Protein AF-A0A9J6FRC0-F1 (afdb_monomer_lite)

Radius of gyration: 23.55 Å; chains: 1; bounding box: 34×35×79 Å

Structure (mmCIF, N/CA/C/O backbone):
data_AF-A0A9J6FRC0-F1
#
_entry.id   AF-A0A9J6FRC0-F1
#
loop_
_atom_site.group_PDB
_atom_site.id
_atom_site.type_symbol
_atom_site.label_atom_id
_atom_site.label_alt_id
_atom_site.label_comp_id
_atom_site.label_asym_id
_atom_site.label_entity_id
_atom_site.label_seq_id
_atom_site.pdbx_PDB_ins_code
_atom_site.Cartn_x
_atom_site.Cartn_y
_atom_site.Cartn_z
_atom_site.occupancy
_atom_site.B_iso_or_equiv
_atom_site.auth_seq_id
_atom_site.auth_comp_id
_atom_site.auth_asym_id
_atom_site.auth_atom_id
_atom_site.pdbx_PDB_model_num
ATOM 1 N N . MET A 1 1 ? -17.289 17.813 -17.367 1.00 34.78 1 MET A N 1
ATOM 2 C CA . MET A 1 1 ? -16.107 17.308 -18.104 1.00 34.78 1 MET A CA 1
ATOM 3 C C . MET A 1 1 ? -15.828 15.894 -17.610 1.00 34.78 1 MET A C 1
ATOM 5 O O . MET A 1 1 ? -15.302 15.743 -16.518 1.00 34.78 1 MET A O 1
ATOM 9 N N . SER A 1 2 ? -16.287 14.870 -18.334 1.00 40.31 2 SER A N 1
ATOM 10 C CA . SER A 1 2 ? -16.240 13.475 -17.866 1.00 40.31 2 SER A CA 1
ATOM 11 C C . SER A 1 2 ? -14.866 12.841 -18.104 1.00 40.31 2 SER A C 1
ATOM 13 O O . SER A 1 2 ? -14.318 12.879 -19.206 1.00 40.31 2 SER A O 1
ATOM 15 N N . SER A 1 3 ? -14.317 12.302 -17.019 1.00 42.97 3 SER A N 1
ATOM 16 C CA . SER A 1 3 ? -12.926 11.917 -16.785 1.00 42.97 3 SER A CA 1
ATOM 17 C C . SER A 1 3 ? -12.424 10.783 -17.684 1.00 42.97 3 SER A C 1
ATOM 19 O O . SER A 1 3 ? -12.879 9.644 -17.607 1.00 42.97 3 SER A O 1
ATOM 21 N N . ARG A 1 4 ? -11.414 11.080 -18.506 1.00 40.94 4 ARG A N 1
ATOM 22 C CA . ARG A 1 4 ? -10.793 10.156 -19.471 1.00 40.94 4 ARG A CA 1
ATOM 23 C C . ARG A 1 4 ? -9.632 9.332 -18.873 1.00 40.94 4 ARG A C 1
ATOM 25 O O . ARG A 1 4 ? -8.669 9.043 -19.571 1.00 40.94 4 ARG A O 1
ATOM 32 N N . THR A 1 5 ? -9.700 8.946 -17.595 1.00 47.88 5 THR A N 1
ATOM 33 C CA . THR A 1 5 ? -8.640 8.167 -16.903 1.00 47.88 5 THR A CA 1
ATOM 34 C C . THR A 1 5 ? -9.032 6.708 -16.605 1.00 47.88 5 THR A C 1
ATOM 36 O O . THR A 1 5 ? -8.334 6.016 -15.871 1.00 47.88 5 THR A O 1
ATOM 39 N N . SER A 1 6 ? -10.128 6.209 -17.189 1.00 55.97 6 SER A N 1
ATOM 40 C CA . SER A 1 6 ? -10.921 5.069 -16.686 1.00 55.97 6 SER A CA 1
ATOM 41 C C . SER A 1 6 ? -10.288 3.668 -16.692 1.00 55.97 6 SER A C 1
ATOM 43 O O . SER A 1 6 ? -10.864 2.765 -16.093 1.00 55.97 6 SER A O 1
ATOM 45 N N . LYS A 1 7 ? -9.135 3.441 -17.339 1.00 59.66 7 LYS A N 1
ATOM 46 C CA . LYS A 1 7 ? -8.552 2.085 -17.454 1.00 59.66 7 LYS A CA 1
ATOM 47 C C . LYS A 1 7 ? -7.357 1.849 -16.530 1.00 59.66 7 LYS A C 1
ATOM 49 O O . LYS A 1 7 ? -7.357 0.860 -15.804 1.00 59.66 7 LYS A O 1
ATOM 54 N N . SER A 1 8 ? -6.355 2.735 -16.513 1.00 66.62 8 SER A N 1
ATOM 55 C CA . SER A 1 8 ? -5.162 2.512 -15.674 1.00 66.62 8 SER A CA 1
ATOM 56 C C . SER A 1 8 ? -5.444 2.744 -14.189 1.00 66.62 8 SER A C 1
ATOM 58 O O . SER A 1 8 ? -4.950 1.989 -13.354 1.00 66.62 8 SER A O 1
ATOM 60 N N . SER A 1 9 ? -6.296 3.720 -13.856 1.00 71.50 9 SER A N 1
ATOM 61 C CA . SER A 1 9 ? -6.695 3.992 -12.472 1.00 71.50 9 SER A CA 1
ATOM 62 C C . SER A 1 9 ? -7.465 2.816 -11.870 1.00 71.50 9 SER A C 1
ATOM 64 O O . SER A 1 9 ? -7.183 2.429 -10.743 1.00 71.50 9 SER A O 1
ATOM 66 N N . GLY A 1 10 ? -8.354 2.177 -12.637 1.00 82.12 10 GLY A N 1
ATOM 67 C CA . GLY A 1 10 ? -9.096 0.994 -12.194 1.00 82.12 10 GLY A CA 1
ATOM 68 C C . GLY A 1 10 ? -8.192 -0.205 -11.894 1.00 82.12 10 GLY A C 1
ATOM 69 O O . GLY A 1 10 ? -8.356 -0.859 -10.864 1.00 82.12 10 GLY A O 1
ATOM 70 N N . VAL A 1 11 ? -7.191 -0.463 -12.745 1.00 83.31 11 VAL A N 1
ATOM 71 C CA . VAL A 1 11 ? -6.195 -1.526 -12.507 1.00 83.31 11 VAL A CA 1
ATOM 72 C C . VAL A 1 11 ? -5.393 -1.247 -11.234 1.00 83.31 11 VAL A C 1
ATOM 74 O O . VAL A 1 11 ? -5.190 -2.155 -10.428 1.00 83.31 11 VAL A O 1
ATOM 77 N N . MET A 1 12 ? -4.990 0.006 -11.019 1.00 84.81 12 MET A N 1
ATOM 78 C CA . MET A 1 12 ? -4.246 0.409 -9.825 1.00 84.81 12 MET A CA 1
ATOM 79 C C . MET A 1 12 ? -5.076 0.323 -8.551 1.00 84.81 12 MET A C 1
ATOM 81 O O . MET A 1 12 ? -4.607 -0.232 -7.563 1.00 84.81 12 MET A O 1
ATOM 85 N N . VAL A 1 13 ? -6.316 0.811 -8.575 1.00 87.69 13 VAL A N 1
ATOM 86 C CA . VAL A 1 13 ? -7.244 0.692 -7.444 1.00 87.69 13 VAL A CA 1
ATOM 87 C C . VAL A 1 13 ? -7.454 -0.777 -7.092 1.00 87.69 13 VAL A C 1
ATOM 89 O O . VAL A 1 13 ? -7.351 -1.136 -5.924 1.00 87.69 13 VAL A O 1
ATOM 92 N N . ARG A 1 14 ? -7.650 -1.653 -8.085 1.00 88.25 14 ARG A N 1
ATOM 93 C CA . ARG A 1 14 ? -7.802 -3.094 -7.846 1.00 88.25 14 ARG A CA 1
ATOM 94 C C . ARG A 1 14 ? -6.536 -3.731 -7.270 1.00 88.25 14 ARG A C 1
ATOM 96 O O . ARG A 1 14 ? -6.631 -4.541 -6.354 1.00 88.25 14 ARG A O 1
ATOM 103 N N . PHE A 1 15 ? -5.358 -3.366 -7.775 1.00 88.50 15 PHE A N 1
ATOM 104 C CA . PHE A 1 15 ? -4.086 -3.841 -7.227 1.00 88.50 15 PHE A CA 1
ATOM 105 C C . PHE A 1 15 ? -3.910 -3.422 -5.761 1.00 88.50 15 PHE A C 1
ATOM 107 O O . PHE A 1 15 ? -3.590 -4.255 -4.914 1.00 88.50 15 PHE A O 1
ATOM 114 N N . LEU A 1 16 ? -4.150 -2.143 -5.461 1.00 89.31 16 LEU A N 1
ATOM 115 C CA . LEU A 1 16 ? -4.045 -1.590 -4.111 1.00 89.31 16 LEU A CA 1
ATOM 116 C C . LEU A 1 16 ? -5.066 -2.234 -3.172 1.00 89.31 16 LEU A C 1
ATOM 118 O O . LEU A 1 16 ? -4.698 -2.632 -2.072 1.00 89.31 16 LEU A O 1
ATOM 122 N N . TYR A 1 17 ? -6.307 -2.415 -3.629 1.00 89.88 17 TYR A N 1
ATOM 123 C CA . TYR A 1 17 ? -7.361 -3.111 -2.892 1.00 89.88 17 TYR A CA 1
ATOM 124 C C . TYR A 1 17 ? -6.905 -4.507 -2.466 1.00 89.88 17 TYR A C 1
ATOM 126 O O . TYR A 1 17 ? -6.865 -4.790 -1.275 1.00 89.88 17 TYR A O 1
ATOM 134 N N . LEU A 1 18 ? -6.451 -5.335 -3.413 1.00 89.56 18 LEU A N 1
ATOM 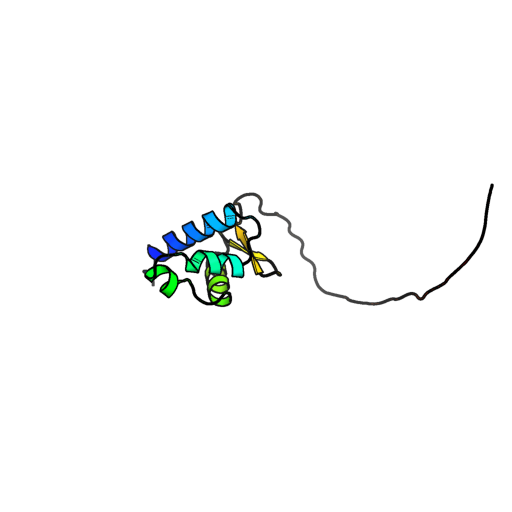135 C CA . LEU A 1 18 ? -5.998 -6.698 -3.118 1.00 89.56 18 LEU A CA 1
ATOM 136 C C . LEU A 1 18 ? -4.829 -6.719 -2.126 1.00 89.56 18 LEU A C 1
ATOM 138 O O . LEU A 1 18 ? -4.759 -7.596 -1.268 1.00 89.56 18 LEU A O 1
ATOM 142 N N . ARG A 1 19 ? -3.899 -5.760 -2.224 1.00 89.69 19 ARG A N 1
ATOM 143 C CA . ARG A 1 19 ? -2.733 -5.693 -1.330 1.00 89.69 19 ARG A CA 1
ATOM 144 C C . ARG A 1 19 ? -3.096 -5.271 0.083 1.00 89.69 19 ARG A C 1
ATOM 146 O O . ARG A 1 19 ? -2.579 -5.875 1.019 1.00 89.69 19 ARG A O 1
ATOM 153 N N . VAL A 1 20 ? -3.966 -4.275 0.221 1.00 89.19 20 VAL A N 1
ATOM 154 C CA . VAL A 1 20 ? -4.441 -3.781 1.517 1.00 89.19 20 VAL A CA 1
ATOM 155 C C . VAL A 1 20 ? -5.391 -4.789 2.174 1.00 89.19 20 VAL A C 1
ATOM 157 O O . VAL A 1 20 ? -5.325 -4.989 3.380 1.00 89.19 20 VAL A O 1
ATOM 160 N N . GLU A 1 21 ? -6.229 -5.474 1.397 1.00 87.69 21 GLU A N 1
ATOM 161 C CA . GLU A 1 21 ? -7.111 -6.538 1.892 1.00 87.69 21 GLU A CA 1
ATOM 162 C C . GLU A 1 21 ? -6.312 -7.762 2.367 1.00 87.69 21 GLU A C 1
ATOM 164 O O . GLU A 1 21 ? -6.572 -8.291 3.444 1.00 87.69 21 GLU A O 1
ATOM 169 N N . SER A 1 22 ? -5.284 -8.167 1.610 1.00 87.50 22 SER A N 1
ATOM 170 C CA . SER A 1 22 ? -4.418 -9.298 1.982 1.00 87.50 22 SER A CA 1
ATOM 171 C C . SER A 1 22 ? -3.484 -8.990 3.159 1.00 87.50 22 SER A C 1
ATOM 173 O O . SER A 1 22 ? -2.990 -9.910 3.802 1.00 87.50 22 SER A O 1
ATOM 175 N N . ASN A 1 23 ? -3.199 -7.710 3.422 1.00 83.50 23 ASN A N 1
ATOM 176 C CA . ASN A 1 23 ? -2.299 -7.258 4.483 1.00 83.50 23 ASN A CA 1
ATOM 177 C C . ASN A 1 23 ? -3.016 -6.195 5.314 1.00 83.50 23 ASN A C 1
ATOM 179 O O . ASN A 1 23 ? -2.864 -4.994 5.075 1.00 83.50 23 ASN A O 1
ATOM 183 N N . GLN A 1 24 ? -3.813 -6.647 6.282 1.00 75.44 24 GLN A N 1
ATOM 184 C CA . GLN A 1 24 ? -4.524 -5.743 7.180 1.00 75.44 24 GLN A CA 1
ATOM 185 C C . GLN A 1 24 ? -3.536 -4.766 7.839 1.00 75.44 24 GLN A C 1
ATOM 187 O O . GLN A 1 24 ? -2.512 -5.178 8.381 1.00 75.44 24 GLN A O 1
ATOM 192 N N . CYS A 1 25 ? -3.848 -3.467 7.784 1.00 79.62 25 CYS A N 1
ATOM 193 C CA . CYS A 1 25 ? -3.025 -2.388 8.343 1.00 79.62 25 CYS A CA 1
ATOM 194 C C . CYS A 1 25 ? -1.610 -2.260 7.749 1.00 79.62 25 CYS A C 1
ATOM 196 O O . CYS A 1 25 ? -0.669 -1.882 8.449 1.00 79.62 25 CYS A O 1
ATOM 198 N N . ILE A 1 26 ? -1.450 -2.514 6.452 1.00 89.00 26 ILE A N 1
ATOM 199 C CA . ILE A 1 26 ? -0.194 -2.264 5.740 1.00 89.00 26 ILE A CA 1
ATOM 200 C C . ILE A 1 26 ? 0.180 -0.771 5.736 1.00 89.00 26 ILE A C 1
ATOM 202 O O . ILE A 1 26 ? -0.648 0.105 5.467 1.00 89.00 26 ILE A O 1
ATOM 206 N N . SER A 1 27 ? 1.447 -0.464 6.022 1.00 91.31 27 SER A N 1
ATOM 207 C CA . SER A 1 27 ? 1.941 0.914 5.986 1.00 91.31 27 SER A CA 1
ATOM 208 C C . SER A 1 27 ? 2.072 1.416 4.552 1.00 91.31 27 SER A C 1
ATOM 210 O O . SER A 1 27 ? 2.431 0.662 3.639 1.00 91.31 27 SER A O 1
ATOM 212 N N . LEU A 1 28 ? 1.828 2.711 4.337 1.00 89.62 28 LEU A N 1
ATOM 213 C CA . LEU A 1 28 ? 1.962 3.313 3.007 1.00 89.62 28 LEU A CA 1
ATOM 214 C C . LEU A 1 28 ? 3.380 3.156 2.443 1.00 89.62 28 LEU A C 1
ATOM 216 O O 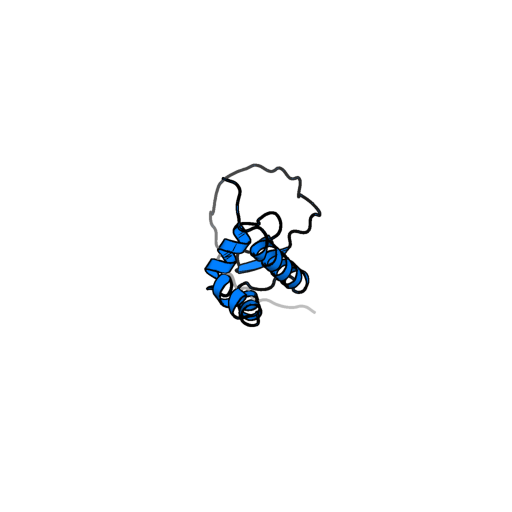. LEU A 1 28 ? 3.546 2.953 1.243 1.00 89.62 28 LEU A O 1
ATOM 220 N N . GLN A 1 29 ? 4.399 3.174 3.305 1.00 88.94 29 GLN A N 1
ATOM 221 C CA . GLN A 1 29 ? 5.790 2.955 2.913 1.00 88.94 29 GLN A CA 1
ATOM 222 C C . GLN A 1 29 ? 6.008 1.539 2.354 1.00 88.94 29 GLN A C 1
ATOM 224 O O . GLN A 1 29 ? 6.639 1.361 1.309 1.00 88.94 29 GLN A O 1
ATOM 229 N N . LEU A 1 30 ? 5.434 0.523 2.997 1.00 88.50 30 LEU A N 1
ATOM 230 C CA . LEU A 1 30 ? 5.541 -0.860 2.534 1.00 88.50 30 LEU A CA 1
ATOM 231 C C . LEU A 1 30 ? 4.732 -1.070 1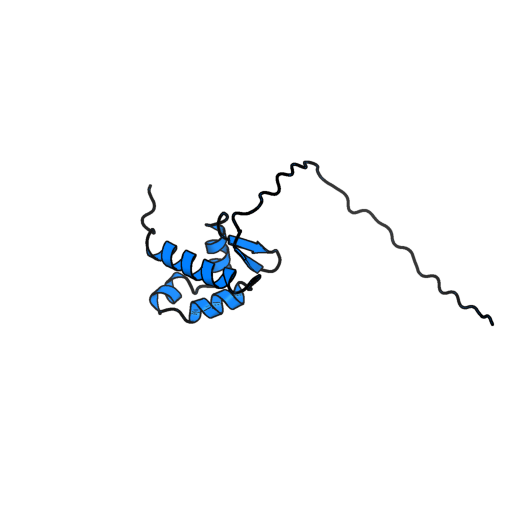.243 1.00 88.50 30 LEU A C 1
ATOM 233 O O . LEU A 1 30 ? 5.196 -1.727 0.309 1.00 88.50 30 LEU A O 1
ATOM 237 N N . LEU A 1 31 ? 3.585 -0.396 1.126 1.00 87.44 31 LEU A N 1
ATOM 238 C CA . LEU A 1 31 ? 2.797 -0.341 -0.105 1.00 87.44 31 LEU A CA 1
ATOM 239 C C . LEU A 1 31 ? 3.589 0.267 -1.277 1.00 87.44 31 LEU A C 1
ATOM 241 O O . LEU A 1 31 ? 3.588 -0.299 -2.371 1.00 87.44 31 LEU A O 1
ATOM 245 N N . THR A 1 32 ? 4.316 1.372 -1.059 1.00 87.88 32 THR A N 1
ATOM 246 C CA . THR A 1 32 ? 5.199 1.958 -2.090 1.00 87.88 32 THR A CA 1
ATOM 247 C C . THR A 1 32 ? 6.338 1.017 -2.493 1.00 87.88 32 THR A C 1
ATOM 249 O O . THR A 1 32 ? 6.723 0.970 -3.665 1.00 87.88 32 THR A O 1
ATOM 252 N N . GLY A 1 33 ? 6.825 0.193 -1.560 1.00 87.31 33 GLY A N 1
ATOM 253 C CA . GLY A 1 33 ? 7.773 -0.882 -1.856 1.00 87.31 33 GLY A CA 1
ATOM 254 C C . GLY A 1 33 ? 7.196 -1.915 -2.829 1.00 87.31 33 GLY A C 1
ATOM 255 O O . GLY A 1 33 ? 7.846 -2.267 -3.812 1.00 87.31 33 GLY A O 1
ATOM 256 N N . HIS A 1 34 ? 5.944 -2.335 -2.632 1.00 84.44 34 HIS A N 1
ATOM 257 C CA . HIS A 1 34 ? 5.255 -3.224 -3.574 1.00 84.44 34 HIS A CA 1
ATOM 258 C C . HIS A 1 34 ? 4.992 -2.570 -4.935 1.00 84.44 34 HIS A C 1
ATOM 260 O O . HIS A 1 34 ? 5.108 -3.233 -5.963 1.00 84.44 34 HIS A O 1
ATOM 266 N N . LEU A 1 35 ? 4.686 -1.270 -4.967 1.00 83.38 35 LEU A N 1
ATOM 267 C CA . LEU A 1 35 ? 4.522 -0.524 -6.220 1.00 83.38 35 LEU A CA 1
ATOM 268 C C . LEU A 1 35 ? 5.816 -0.457 -7.036 1.00 83.38 35 LEU A C 1
ATOM 270 O O . LEU A 1 35 ? 5.774 -0.477 -8.264 1.00 83.38 35 LEU A O 1
ATOM 274 N N . SER A 1 36 ? 6.966 -0.443 -6.364 1.00 80.81 36 SER A N 1
ATOM 275 C CA . SER A 1 36 ? 8.277 -0.447 -7.018 1.00 80.81 36 SER A CA 1
ATOM 276 C C . SER A 1 36 ? 8.582 -1.754 -7.761 1.00 80.81 36 SER A C 1
ATOM 278 O O . SER A 1 36 ? 9.458 -1.762 -8.625 1.00 80.81 36 SER A O 1
ATOM 280 N N . GLN A 1 37 ? 7.847 -2.833 -7.463 1.00 82.25 37 GLN A N 1
ATOM 281 C CA . GLN A 1 37 ? 7.948 -4.135 -8.135 1.00 82.25 37 GLN A CA 1
ATOM 282 C C . GLN A 1 37 ? 7.064 -4.231 -9.391 1.00 82.25 37 GLN A C 1
ATOM 284 O O . GLN A 1 37 ? 7.127 -5.223 -10.114 1.00 82.25 37 GLN A O 1
ATOM 289 N N . LEU A 1 38 ? 6.219 -3.228 -9.656 1.00 81.44 38 LEU A N 1
ATOM 290 C CA . LEU A 1 38 ? 5.384 -3.196 -10.854 1.00 81.44 38 LEU A CA 1
ATOM 291 C C . LEU A 1 38 ? 6.192 -2.818 -12.101 1.00 81.44 38 LEU A C 1
ATOM 293 O O . LEU A 1 38 ? 7.317 -2.320 -12.032 1.00 81.44 38 LEU A O 1
ATOM 297 N N . SER A 1 39 ? 5.580 -3.035 -13.268 1.00 81.06 39 SER A N 1
ATOM 298 C CA . SER A 1 39 ? 6.158 -2.657 -14.556 1.00 81.06 39 SER A CA 1
ATOM 299 C C . SER A 1 39 ? 6.548 -1.177 -14.584 1.00 81.06 39 SER A C 1
ATOM 301 O O . SER A 1 39 ? 5.905 -0.329 -13.959 1.00 81.06 39 SER A O 1
ATOM 303 N N . PHE A 1 40 ? 7.599 -0.855 -15.346 1.00 80.50 40 PHE A N 1
ATOM 304 C CA . PHE A 1 40 ? 8.179 0.491 -15.410 1.00 80.50 40 PHE A CA 1
ATOM 305 C C . PHE A 1 40 ? 7.128 1.589 -15.629 1.00 80.50 40 PHE A C 1
ATOM 307 O O . PHE A 1 40 ? 7.168 2.619 -14.966 1.00 80.50 40 PHE A O 1
ATOM 314 N N . HIS A 1 41 ? 6.146 1.333 -16.494 1.00 76.31 41 HIS A N 1
ATOM 315 C CA . HIS A 1 41 ? 5.065 2.266 -16.794 1.00 76.31 41 HIS A CA 1
ATOM 316 C C . HIS A 1 41 ? 4.171 2.565 -15.575 1.00 76.31 41 HIS A C 1
ATOM 318 O O . HIS A 1 41 ? 3.815 3.715 -15.331 1.00 76.31 41 HIS A O 1
ATOM 324 N N . LEU A 1 42 ? 3.823 1.550 -14.777 1.00 73.75 42 LEU A N 1
ATOM 325 C CA . LEU A 1 42 ? 3.019 1.732 -13.561 1.00 73.75 42 LEU A CA 1
ATOM 326 C C . LEU A 1 42 ? 3.840 2.352 -12.433 1.00 73.75 42 LEU A C 1
ATOM 328 O O . LEU A 1 42 ? 3.335 3.204 -11.703 1.00 73.75 42 LEU A O 1
ATOM 332 N N . LYS A 1 43 ? 5.119 1.985 -12.330 1.00 76.94 43 LYS A N 1
ATOM 333 C CA . LYS A 1 43 ? 6.050 2.601 -11.384 1.00 76.94 43 LYS A CA 1
ATOM 334 C C . LYS A 1 43 ? 6.247 4.090 -11.678 1.00 76.94 43 LYS A C 1
ATOM 336 O O . LYS A 1 43 ? 6.194 4.893 -10.758 1.00 76.94 43 LYS A O 1
ATOM 341 N N . ALA A 1 44 ? 6.420 4.473 -12.940 1.00 74.69 44 ALA A N 1
ATOM 342 C CA . ALA A 1 44 ? 6.563 5.874 -13.330 1.00 74.69 44 ALA A CA 1
ATOM 343 C C . ALA A 1 44 ? 5.280 6.686 -13.074 1.00 74.69 44 ALA A C 1
ATOM 345 O O . ALA A 1 44 ? 5.357 7.846 -12.683 1.00 74.69 44 ALA A O 1
ATOM 346 N N . ALA A 1 45 ? 4.107 6.071 -13.257 1.00 73.06 45 ALA A N 1
ATOM 347 C CA . ALA A 1 45 ? 2.821 6.736 -13.061 1.00 73.06 45 ALA A CA 1
ATOM 348 C C . ALA A 1 45 ? 2.376 6.818 -11.587 1.00 73.06 45 ALA A C 1
ATOM 350 O O . ALA A 1 45 ? 1.705 7.776 -11.206 1.00 73.06 45 ALA A O 1
ATOM 351 N N . HIS A 1 46 ? 2.712 5.818 -10.763 1.00 72.06 46 HIS A N 1
ATOM 352 C CA . HIS A 1 46 ? 2.137 5.651 -9.419 1.00 72.06 46 HIS A CA 1
ATOM 353 C C . HIS A 1 46 ? 3.141 5.267 -8.323 1.00 72.06 46 HIS A C 1
ATOM 355 O O . HIS A 1 46 ? 2.812 5.366 -7.145 1.00 72.06 46 HIS A O 1
ATOM 361 N N . GLY A 1 47 ? 4.362 4.858 -8.670 1.00 66.19 47 GLY A N 1
ATOM 362 C CA . GLY A 1 47 ? 5.442 4.520 -7.729 1.00 66.19 47 GLY A CA 1
ATOM 363 C C . GLY A 1 47 ? 6.148 5.743 -7.135 1.00 66.19 47 GLY A C 1
ATOM 364 O O . GLY A 1 47 ? 7.334 5.677 -6.825 1.00 66.19 47 GLY A O 1
ATOM 365 N N . GLY A 1 48 ? 5.437 6.866 -7.039 1.00 76.69 48 GLY A N 1
ATOM 366 C CA . GLY A 1 48 ? 5.939 8.120 -6.494 1.00 76.69 48 GLY A CA 1
ATOM 367 C C . GLY A 1 48 ? 6.115 8.093 -4.969 1.00 76.69 48 GLY A C 1
ATOM 368 O O . GLY A 1 48 ? 6.024 7.042 -4.331 1.00 76.69 48 GLY A O 1
ATOM 369 N N . PRO A 1 49 ? 6.363 9.261 -4.354 1.00 82.56 49 PRO A N 1
ATOM 370 C CA . PRO A 1 49 ? 6.562 9.363 -2.915 1.00 82.56 49 PRO A CA 1
ATOM 371 C C . PRO A 1 49 ? 5.309 8.939 -2.140 1.00 82.56 49 PRO A C 1
ATOM 373 O O . PRO A 1 49 ? 4.185 9.069 -2.622 1.00 82.56 49 PRO A O 1
ATOM 376 N N . VAL A 1 50 ? 5.505 8.508 -0.891 1.00 86.38 50 VAL A N 1
ATOM 377 C CA . VAL A 1 50 ? 4.433 8.080 0.030 1.00 86.38 50 VAL A CA 1
ATOM 378 C C . VAL A 1 50 ? 3.275 9.085 0.079 1.00 86.38 50 VAL A C 1
ATOM 380 O O . VAL A 1 50 ? 2.119 8.683 0.029 1.00 86.38 50 VAL A O 1
ATOM 383 N N . LYS A 1 51 ? 3.574 10.391 0.067 1.00 86.75 51 LYS A N 1
ATOM 384 C CA . LYS A 1 51 ? 2.563 11.462 0.032 1.00 86.75 51 LYS A CA 1
ATOM 385 C C . LYS A 1 51 ? 1.676 11.431 -1.217 1.00 86.75 51 LYS A C 1
ATOM 387 O O . LYS A 1 51 ? 0.491 11.727 -1.134 1.00 86.75 51 LYS A O 1
ATOM 392 N N . SER A 1 52 ? 2.226 11.078 -2.379 1.00 85.75 52 SER A N 1
ATOM 393 C CA . SER A 1 52 ? 1.448 10.950 -3.617 1.00 85.75 52 SER A CA 1
ATOM 394 C C . SER A 1 52 ? 0.533 9.733 -3.574 1.00 85.75 52 SER A C 1
ATOM 396 O O . SER A 1 52 ? -0.603 9.811 -4.035 1.00 85.75 52 SER A O 1
ATOM 398 N N . LEU A 1 53 ? 1.003 8.626 -2.994 1.00 87.12 53 LEU A N 1
ATOM 399 C CA . LEU A 1 53 ? 0.166 7.454 -2.760 1.00 87.12 53 LEU A CA 1
ATOM 400 C C . LEU A 1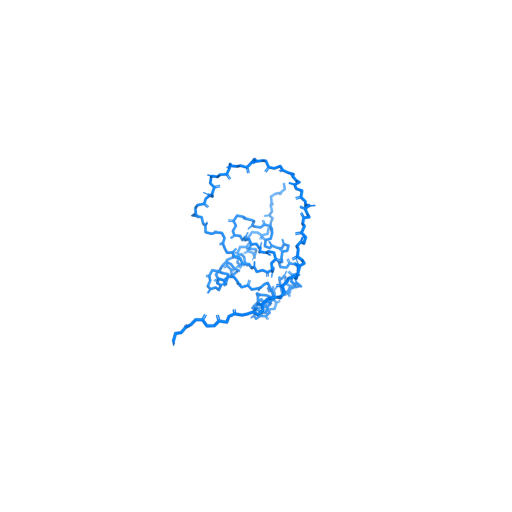 53 ? -0.959 7.770 -1.767 1.00 87.12 53 LEU A C 1
ATOM 402 O O . LEU A 1 53 ? -2.103 7.396 -2.005 1.00 87.12 53 LEU A O 1
ATOM 406 N N . GLU A 1 54 ? -0.650 8.487 -0.689 1.00 89.25 54 GLU A N 1
ATOM 407 C CA . GLU A 1 54 ? -1.636 8.947 0.288 1.00 89.25 54 GLU A CA 1
ATOM 408 C C . GLU A 1 54 ? -2.723 9.799 -0.379 1.00 89.25 54 GLU A C 1
ATOM 410 O O . GLU A 1 54 ? -3.907 9.478 -0.277 1.00 89.25 54 GLU A O 1
ATOM 415 N N . ALA A 1 55 ? -2.319 10.820 -1.141 1.00 88.25 55 ALA A N 1
ATOM 416 C CA . ALA A 1 55 ? -3.234 11.674 -1.891 1.00 88.25 55 ALA A CA 1
ATOM 417 C C . ALA A 1 55 ? -4.074 10.871 -2.897 1.00 88.25 55 ALA A C 1
ATOM 419 O O . ALA A 1 55 ? -5.267 11.121 -3.042 1.00 88.25 55 ALA A O 1
ATOM 420 N N . PHE A 1 56 ? -3.484 9.871 -3.562 1.00 87.31 56 PHE A N 1
ATOM 421 C CA . PHE A 1 56 ? -4.212 8.994 -4.477 1.00 87.31 56 PHE A CA 1
ATOM 422 C C . PHE A 1 56 ? -5.280 8.169 -3.750 1.00 87.31 56 PHE A C 1
ATOM 424 O O . PHE A 1 56 ? -6.425 8.128 -4.194 1.00 87.31 56 PHE A O 1
ATOM 431 N N . LEU A 1 57 ? -4.948 7.552 -2.614 1.00 88.81 57 LEU A N 1
ATOM 432 C CA . LEU A 1 57 ? -5.912 6.788 -1.816 1.00 88.81 57 LEU A CA 1
ATOM 433 C C . LEU A 1 57 ? -7.046 7.679 -1.287 1.00 88.81 57 LEU A C 1
ATOM 435 O O . LEU A 1 57 ? -8.200 7.254 -1.282 1.00 88.81 57 LEU A O 1
ATOM 439 N N . GLN A 1 58 ? -6.744 8.931 -0.927 1.00 88.69 58 GLN A N 1
ATOM 440 C CA . GLN A 1 58 ? -7.741 9.923 -0.510 1.00 88.69 58 GLN A CA 1
ATOM 441 C C . GLN A 1 58 ? -8.740 10.292 -1.620 1.00 88.69 58 GLN A C 1
ATOM 443 O O 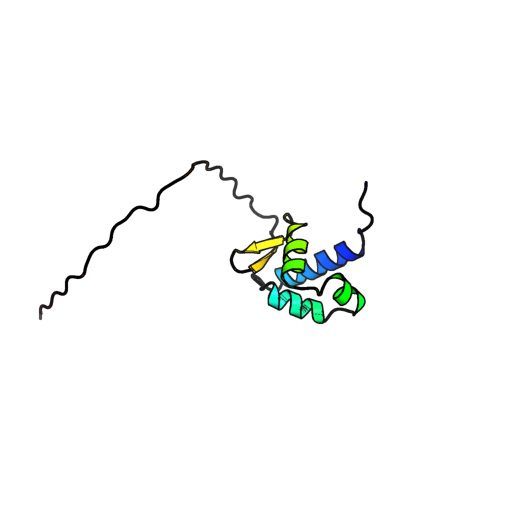. GLN A 1 58 ? -9.835 10.749 -1.304 1.00 88.69 58 GLN A O 1
ATOM 448 N N . THR A 1 59 ? -8.427 10.053 -2.902 1.00 89.62 59 THR A N 1
ATOM 449 C CA . THR A 1 59 ? -9.406 10.234 -3.996 1.00 89.62 59 THR A CA 1
ATOM 450 C C . THR A 1 59 ? -10.488 9.149 -4.036 1.00 89.62 59 THR A C 1
ATOM 452 O O . THR A 1 59 ? -11.512 9.338 -4.691 1.00 89.62 59 THR A O 1
ATOM 455 N N . PHE A 1 60 ? -10.304 8.040 -3.307 1.00 88.06 60 PHE A N 1
ATOM 456 C CA . PHE A 1 60 ? -11.245 6.918 -3.229 1.00 88.06 60 PHE A CA 1
ATOM 457 C C . PHE A 1 60 ? -11.640 6.603 -1.770 1.00 88.06 60 PHE A C 1
ATOM 459 O O . PHE A 1 60 ? -11.422 5.480 -1.300 1.00 88.06 60 PHE A O 1
ATOM 466 N N . PRO A 1 61 ? -12.250 7.559 -1.040 1.00 85.62 61 PRO A N 1
ATOM 467 C CA . PRO A 1 61 ? -12.563 7.404 0.385 1.00 85.62 61 PRO A CA 1
ATOM 468 C C . PRO A 1 61 ? -13.628 6.333 0.665 1.00 85.62 61 PRO A C 1
ATOM 470 O O . PRO A 1 61 ? -13.755 5.866 1.794 1.00 85.62 61 PRO A O 1
ATOM 473 N N . ASP A 1 62 ? -14.398 5.926 -0.345 1.00 85.62 62 ASP A N 1
ATOM 474 C CA . ASP A 1 62 ? -15.375 4.837 -0.233 1.00 85.62 62 ASP A CA 1
ATOM 475 C C . ASP A 1 62 ? -14.726 3.448 -0.217 1.00 85.62 62 ASP A C 1
ATOM 477 O O . ASP A 1 62 ? -15.354 2.482 0.215 1.00 85.62 62 ASP A O 1
ATOM 481 N N . VAL A 1 63 ? -13.486 3.342 -0.701 1.00 86.75 63 VAL A N 1
ATOM 482 C CA . VAL A 1 63 ? -12.756 2.074 -0.849 1.00 86.75 63 VAL A CA 1
ATOM 483 C C . VAL A 1 63 ? -11.632 1.981 0.174 1.00 86.75 63 VAL A C 1
ATOM 485 O O . VAL A 1 63 ? -11.466 0.946 0.818 1.00 86.75 63 VAL A O 1
ATOM 488 N N . PHE A 1 64 ? -10.874 3.063 0.348 1.00 89.31 64 PHE A N 1
ATOM 489 C CA . PHE A 1 64 ? -9.707 3.099 1.220 1.00 89.31 64 PHE A CA 1
ATOM 490 C C . PHE A 1 64 ? -9.899 4.082 2.361 1.00 89.31 64 PHE A C 1
ATOM 492 O O . PHE A 1 64 ? -10.542 5.123 2.228 1.00 89.31 64 PHE A O 1
ATOM 499 N N . ALA A 1 65 ? -9.259 3.780 3.479 1.00 88.62 65 ALA A N 1
ATOM 500 C CA . ALA A 1 65 ? -9.055 4.739 4.540 1.00 88.62 65 ALA A CA 1
ATOM 501 C C . ALA A 1 65 ? -7.641 4.607 5.110 1.00 88.62 65 ALA A C 1
ATOM 503 O O . ALA A 1 65 ? -6.986 3.570 4.991 1.00 88.62 65 ALA A O 1
ATOM 504 N N . ILE A 1 66 ? -7.147 5.717 5.654 1.00 89.62 66 ILE A N 1
ATOM 505 C CA . ILE A 1 66 ? -5.784 5.862 6.161 1.00 89.62 66 ILE A CA 1
ATOM 506 C C . ILE A 1 66 ? -5.873 6.190 7.650 1.00 89.62 66 ILE A C 1
ATOM 508 O O . ILE A 1 66 ? -6.730 6.965 8.079 1.00 89.62 66 ILE A O 1
ATOM 512 N N . SER A 1 67 ? -5.040 5.551 8.465 1.00 87.38 67 SER A N 1
ATOM 513 C CA . SER A 1 67 ? -4.994 5.793 9.907 1.00 87.38 67 SER A CA 1
ATOM 514 C C . SER A 1 67 ? -4.070 6.967 10.217 1.00 87.38 67 SER A C 1
ATOM 516 O O . SER A 1 67 ? -3.222 7.341 9.407 1.00 87.38 67 SER A O 1
ATOM 518 N N . LYS A 1 68 ? -4.145 7.493 11.445 1.00 81.75 68 LYS A N 1
ATOM 519 C CA . LYS A 1 68 ? -3.211 8.524 11.934 1.00 81.75 68 LYS A CA 1
ATOM 520 C C . LYS A 1 68 ? -1.734 8.101 11.850 1.00 81.75 68 LYS A C 1
ATOM 522 O O . LYS A 1 68 ? -0.859 8.953 11.902 1.00 81.75 68 LYS A O 1
ATOM 527 N N . HIS A 1 69 ? -1.453 6.801 11.731 1.00 85.44 69 HIS A N 1
ATOM 528 C CA . HIS A 1 69 ? -0.101 6.241 11.659 1.00 85.44 69 HIS A CA 1
ATOM 529 C C . HIS A 1 69 ? 0.332 5.940 10.212 1.00 85.44 69 HIS A C 1
ATOM 531 O O . HIS A 1 69 ? 1.282 5.192 10.009 1.00 85.44 69 HIS A O 1
ATOM 537 N N . SER A 1 70 ? -0.349 6.493 9.199 1.00 86.81 70 SER A N 1
ATOM 538 C CA . SER A 1 70 ? -0.049 6.230 7.780 1.00 86.81 70 SER A CA 1
ATOM 539 C C . SER A 1 70 ? -0.163 4.747 7.391 1.00 86.81 70 SER A C 1
ATOM 541 O O . SER A 1 70 ? 0.610 4.246 6.572 1.00 86.81 70 SER A O 1
ATOM 543 N N . ASN A 1 71 ? -1.140 4.040 7.969 1.00 88.75 71 ASN A N 1
ATOM 544 C CA . ASN A 1 71 ? -1.496 2.678 7.565 1.00 88.75 71 ASN A CA 1
ATOM 545 C C . ASN A 1 71 ? -2.791 2.698 6.755 1.00 88.75 71 ASN A C 1
ATOM 547 O O . ASN A 1 71 ? -3.749 3.364 7.153 1.00 88.75 71 ASN A O 1
ATOM 551 N N . ALA A 1 72 ? -2.818 1.967 5.643 1.00 88.25 72 ALA A N 1
ATOM 552 C CA . ALA A 1 72 ? -3.983 1.842 4.777 1.00 88.25 72 ALA A CA 1
ATOM 553 C C . ALA A 1 72 ? -4.835 0.625 5.164 1.00 88.25 72 ALA A C 1
ATOM 555 O O . ALA A 1 72 ? -4.311 -0.423 5.547 1.00 88.25 72 ALA A O 1
ATOM 556 N N . TYR A 1 73 ? -6.152 0.765 5.034 1.00 89.31 73 TYR A N 1
ATOM 557 C CA . TYR A 1 73 ? -7.132 -0.306 5.209 1.00 89.31 73 TYR A CA 1
ATOM 558 C C . TYR A 1 73 ? -8.257 -0.172 4.178 1.00 89.31 73 TYR A C 1
ATOM 560 O O . TYR A 1 73 ? -8.589 0.928 3.727 1.00 89.31 73 TYR A O 1
ATOM 568 N N . VAL A 1 74 ? -8.829 -1.311 3.788 1.00 87.56 74 VAL A N 1
ATOM 569 C CA . VAL A 1 74 ? -10.025 -1.354 2.947 1.00 87.56 74 VAL A CA 1
ATOM 570 C C . VAL A 1 74 ? -11.234 -1.082 3.834 1.00 87.56 74 VAL A C 1
ATOM 572 O O . VAL A 1 74 ? -11.396 -1.716 4.878 1.00 87.56 74 VAL A O 1
ATOM 575 N N . ARG A 1 75 ? -12.104 -0.158 3.417 1.00 84.25 75 ARG A N 1
ATOM 576 C CA . ARG A 1 75 ? -13.437 -0.046 4.011 1.00 84.25 75 ARG A CA 1
ATOM 577 C C . ARG A 1 75 ? -14.260 -1.225 3.518 1.00 84.25 75 ARG A C 1
ATOM 579 O O . ARG A 1 75 ? -14.696 -1.256 2.369 1.00 84.25 75 ARG A O 1
ATOM 586 N N . THR A 1 76 ? -14.463 -2.216 4.375 1.00 72.19 76 THR A N 1
ATOM 587 C CA . THR A 1 76 ? -15.469 -3.237 4.106 1.00 72.19 76 THR A CA 1
ATOM 588 C C . THR A 1 76 ? -16.827 -2.537 4.058 1.00 72.19 76 THR A C 1
ATOM 590 O O . THR A 1 76 ? -17.156 -1.721 4.922 1.00 72.19 76 THR A O 1
ATOM 593 N N . LYS A 1 77 ? -17.627 -2.803 3.019 1.00 59.94 77 LYS A N 1
ATOM 594 C CA . LYS A 1 77 ? -19.035 -2.384 2.981 1.00 59.94 77 LYS A CA 1
ATOM 595 C C . LYS A 1 77 ? -19.807 -3.226 3.997 1.00 59.94 77 LYS A C 1
ATOM 597 O O . LYS A 1 77 ? -20.482 -4.183 3.645 1.00 59.94 77 LYS A O 1
ATOM 602 N N . GLY A 1 78 ? -19.625 -2.913 5.271 1.00 54.53 78 GLY A N 1
ATOM 603 C CA . GLY A 1 78 ? -20.170 -3.655 6.393 1.00 54.53 78 GLY A CA 1
ATOM 604 C C . GLY A 1 78 ? -20.109 -2.786 7.635 1.00 54.53 78 GLY A C 1
ATOM 605 O O . GLY A 1 78 ? -19.070 -2.680 8.271 1.00 54.53 78 GLY A O 1
ATOM 606 N N . SER A 1 79 ? -21.253 -2.185 7.955 1.00 43.59 79 SER A N 1
ATOM 607 C CA . SER A 1 79 ? -21.502 -1.303 9.094 1.00 43.59 79 SER A CA 1
ATOM 608 C C . SER A 1 79 ? -20.991 0.131 8.934 1.00 43.59 79 SER A C 1
ATOM 610 O O . SER A 1 79 ? -19.913 0.512 9.378 1.00 43.59 79 SER A O 1
ATOM 612 N N . HIS A 1 80 ? -21.867 0.983 8.399 1.00 40.03 80 HIS A N 1
ATOM 613 C CA . HIS A 1 80 ? -22.004 2.319 8.966 1.00 40.03 80 HIS A CA 1
ATOM 614 C C . HIS A 1 80 ? -22.158 2.149 10.490 1.00 40.03 80 HIS A C 1
ATOM 616 O O . HIS A 1 80 ? -23.094 1.461 10.904 1.00 40.03 80 HIS A O 1
ATOM 622 N N . PRO A 1 81 ? -21.316 2.733 11.355 1.00 44.78 81 PRO A N 1
ATOM 623 C CA . PRO A 1 81 ? -21.819 3.123 12.654 1.00 44.78 81 PRO A CA 1
ATOM 624 C C . PRO A 1 81 ? -22.815 4.254 12.385 1.00 44.78 81 PRO A C 1
ATOM 626 O O . PRO A 1 81 ? -22.454 5.416 12.207 1.00 44.78 81 PRO A O 1
ATOM 629 N N . THR A 1 82 ? -24.092 3.896 12.269 1.00 50.31 82 THR A N 1
ATOM 630 C CA . THR A 1 82 ? -25.190 4.818 12.544 1.00 50.31 82 THR A CA 1
ATOM 631 C C . THR A 1 82 ? -25.115 5.179 14.023 1.00 50.31 82 THR A C 1
ATOM 633 O O . THR A 1 82 ? -25.729 4.538 14.869 1.00 50.31 82 THR A O 1
ATOM 636 N N . SER A 1 83 ? -24.307 6.178 14.333 1.00 41.66 83 SER A N 1
ATOM 637 C CA . SER A 1 83 ? -24.361 6.953 15.569 1.00 41.66 83 SER A CA 1
ATOM 638 C C . SER A 1 83 ? -23.708 8.287 15.207 1.00 41.66 83 SER A C 1
ATOM 640 O O . SER A 1 83 ? -22.491 8.371 15.090 1.00 41.66 83 SER A O 1
ATOM 642 N N . SER A 1 84 ? -24.459 9.302 14.776 1.00 49.97 84 SER A N 1
ATOM 643 C CA . SER A 1 84 ? -25.266 10.139 15.675 1.00 49.97 84 SER A CA 1
ATOM 644 C C . SER A 1 84 ? -24.602 10.234 17.040 1.00 49.97 84 SER A C 1
ATOM 646 O O . SER A 1 84 ? -24.722 9.293 17.810 1.00 49.97 84 SER A O 1
ATOM 648 N N . LEU A 1 85 ? -23.857 11.319 17.244 1.00 45.25 85 LEU A N 1
ATOM 649 C CA . LEU A 1 85 ? -23.543 12.045 18.484 1.00 45.25 85 LEU A CA 1
ATOM 650 C C . LEU A 1 85 ? -22.500 13.097 18.043 1.00 45.25 85 LEU A C 1
ATOM 652 O O . LEU A 1 85 ? -21.342 12.768 17.810 1.00 45.25 85 LEU A O 1
ATOM 656 N N . THR A 1 86 ? -22.891 14.264 17.524 1.00 54.59 86 THR A N 1
ATOM 657 C CA . THR A 1 86 ? -23.224 15.485 18.286 1.00 54.59 86 THR A CA 1
ATOM 658 C C . THR A 1 86 ? -22.450 15.656 19.592 1.00 54.59 86 THR A C 1
ATOM 660 O O . THR A 1 86 ? -22.436 14.765 20.431 1.00 54.59 86 THR A O 1
ATOM 663 N N . GLU A 1 87 ? -21.942 16.882 19.743 1.00 40.84 87 GLU A N 1
ATOM 664 C CA . GLU A 1 87 ? -21.386 17.516 20.945 1.00 40.84 87 GLU A CA 1
ATOM 665 C C . GLU A 1 87 ? -19.864 17.354 21.123 1.00 40.84 87 GLU A C 1
ATOM 667 O O . GLU A 1 87 ? -19.357 16.295 21.460 1.00 40.84 87 GLU A O 1
ATOM 672 N N . SER A 1 88 ? -19.059 18.284 20.601 1.00 50.25 88 SER A N 1
ATOM 673 C CA . SER A 1 88 ? -18.798 19.664 21.061 1.00 50.25 88 SER A CA 1
ATOM 674 C C . SER A 1 88 ? -17.677 19.713 22.105 1.00 50.25 88 SER A C 1
ATOM 676 O O . SER A 1 88 ? -17.759 19.080 23.144 1.00 50.25 88 SER A O 1
ATOM 678 N N . ALA A 1 89 ? -16.635 20.449 21.712 1.00 51.69 89 ALA A N 1
ATOM 679 C CA . ALA A 1 89 ? -15.705 21.285 22.471 1.00 51.69 89 ALA A CA 1
ATOM 680 C C . ALA A 1 89 ? -15.288 20.935 23.915 1.00 51.69 89 ALA A C 1
ATOM 682 O O . ALA A 1 89 ? -16.115 20.709 24.784 1.00 51.69 89 ALA A O 1
ATOM 683 N N . GLU A 1 90 ? -13.986 21.173 24.154 1.00 40.31 90 GLU A N 1
ATOM 684 C CA . GLU A 1 90 ? -13.386 21.537 25.453 1.00 40.31 90 GLU A CA 1
ATOM 685 C C . GLU A 1 90 ? -13.394 20.428 26.528 1.00 40.31 90 GLU A C 1
ATOM 687 O O . GLU A 1 90 ? -14.264 19.584 26.600 1.00 40.31 90 GLU A O 1
ATOM 692 N N . SER A 1 91 ? -12.421 20.270 27.414 1.00 47.06 91 SER A N 1
ATOM 693 C CA . SER A 1 91 ? -11.374 21.149 27.900 1.00 47.06 91 SER A CA 1
ATOM 694 C C . SER A 1 91 ? -10.274 20.259 28.487 1.00 47.06 91 SER A C 1
ATOM 696 O O . SER A 1 91 ? -10.544 19.247 29.137 1.00 47.06 91 SER A O 1
ATOM 698 N N . PHE A 1 92 ? -9.019 20.619 28.246 1.00 46.09 92 PHE A N 1
ATOM 699 C CA . PHE A 1 92 ? -7.875 20.045 28.944 1.00 46.09 92 PHE A CA 1
ATOM 700 C C . PHE A 1 92 ? -7.692 20.859 30.217 1.00 46.09 92 PHE A C 1
ATOM 702 O O . PHE A 1 92 ? -7.130 21.949 30.169 1.00 46.09 92 PHE A O 1
ATOM 709 N N . GLU A 1 93 ? -8.132 20.328 31.357 1.00 47.34 93 GLU A N 1
ATOM 710 C CA . GLU A 1 93 ? -7.750 20.908 32.638 1.00 47.34 93 GLU A CA 1
ATOM 711 C C . GLU A 1 93 ? -7.445 19.841 33.706 1.00 47.34 93 GLU A C 1
ATOM 713 O O . GLU A 1 93 ? -8.315 19.169 34.244 1.00 47.34 93 GLU A O 1
ATOM 718 N N . THR A 1 94 ? -6.137 19.714 33.961 1.00 48.16 94 THR A N 1
ATOM 719 C CA . THR A 1 94 ? -5.469 19.727 35.276 1.00 48.16 94 THR A CA 1
ATOM 720 C C . THR A 1 94 ? -5.877 18.684 36.328 1.00 48.16 94 THR A C 1
ATOM 722 O O . THR A 1 94 ? -6.959 18.732 36.897 1.00 48.16 94 THR A O 1
ATOM 725 N N . LYS A 1 95 ? -4.901 17.870 36.763 1.00 48.75 95 LYS A N 1
ATOM 726 C CA . LYS A 1 95 ? -4.238 17.977 38.090 1.00 48.75 95 LYS A CA 1
ATOM 727 C C . LYS A 1 95 ? -3.352 16.758 38.376 1.00 48.75 95 LYS A C 1
ATOM 729 O O . LYS A 1 95 ? -3.784 15.614 38.331 1.00 48.75 95 LYS A O 1
ATOM 734 N N . ARG A 1 96 ? -2.087 17.041 38.713 1.00 54.56 96 ARG A N 1
ATOM 735 C CA . ARG A 1 96 ? -1.167 16.114 39.396 1.00 54.56 96 ARG A CA 1
ATOM 736 C C . ARG A 1 96 ? -1.733 15.754 40.781 1.00 54.56 96 ARG A C 1
ATOM 738 O O . ARG A 1 96 ? -2.383 16.598 41.395 1.00 54.56 96 ARG A O 1
ATOM 745 N N . PRO A 1 97 ? -1.356 14.592 41.329 1.00 51.00 97 PRO A N 1
ATOM 746 C CA . PRO A 1 97 ? -0.682 14.597 42.636 1.00 51.00 97 PRO A CA 1
ATOM 747 C C . PRO A 1 97 ? 0.554 13.676 42.594 1.00 51.00 97 PRO A C 1
ATOM 749 O O . PRO A 1 97 ? 0.501 12.555 42.107 1.00 51.00 97 PRO A O 1
ATOM 752 N N . VAL A 1 98 ? 1.766 14.188 42.826 1.00 48.19 98 VAL A N 1
ATOM 753 C CA . VAL A 1 98 ? 2.463 14.235 44.132 1.00 48.19 98 VAL A CA 1
ATOM 754 C C . VAL A 1 98 ? 2.444 12.900 44.894 1.00 48.19 98 VAL A C 1
ATOM 756 O O . VAL A 1 98 ? 1.512 12.570 45.614 1.00 48.19 98 VAL A O 1
ATOM 759 N N . LEU A 1 99 ? 3.552 12.177 44.707 1.00 52.25 99 LEU A N 1
ATOM 760 C CA . LEU A 1 99 ? 4.315 11.348 45.645 1.00 52.25 99 LEU A CA 1
ATOM 761 C C . LEU A 1 99 ? 3.834 11.314 47.112 1.00 52.25 99 LEU A C 1
ATOM 763 O O . LEU A 1 99 ? 3.979 12.319 47.800 1.00 52.25 99 LEU A O 1
ATOM 767 N N . VAL A 1 100 ? 3.508 10.126 47.645 1.00 52.66 100 VAL A N 1
ATOM 768 C CA . VAL A 1 100 ? 3.874 9.762 49.031 1.00 52.66 100 VAL A CA 1
ATOM 769 C C . VAL A 1 100 ? 4.255 8.281 49.117 1.00 52.66 100 VAL A C 1
ATOM 771 O O . VAL A 1 100 ? 3.532 7.379 48.712 1.00 52.66 100 VAL A O 1
ATOM 774 N N . ARG A 1 101 ? 5.446 8.075 49.669 1.00 49.94 101 ARG A N 1
ATOM 775 C CA . ARG A 1 101 ? 6.100 6.825 50.038 1.00 49.94 101 ARG A CA 1
ATOM 776 C C . ARG A 1 101 ? 5.626 6.430 51.438 1.00 49.94 101 ARG A C 1
ATOM 778 O O . ARG A 1 101 ? 5.805 7.226 52.354 1.00 49.94 101 ARG A O 1
ATOM 785 N N . THR A 1 102 ? 5.142 5.210 51.650 1.00 58.38 102 THR A N 1
ATOM 786 C CA . THR A 1 102 ? 4.992 4.650 53.006 1.00 58.38 102 THR A CA 1
ATOM 787 C C . THR A 1 102 ? 5.407 3.178 53.053 1.00 58.38 102 THR A C 1
ATOM 789 O O . THR A 1 102 ? 4.898 2.327 52.335 1.00 58.38 102 THR A O 1
ATOM 792 N N . LYS A 1 103 ? 6.400 2.902 53.910 1.00 55.09 103 LYS A N 1
ATOM 793 C CA . LYS A 1 103 ? 6.763 1.572 54.419 1.00 55.09 103 LYS A CA 1
ATOM 794 C C . LYS A 1 103 ? 5.779 1.155 55.520 1.00 55.09 103 LYS A C 1
ATOM 796 O O . LYS A 1 103 ? 5.406 2.025 56.304 1.00 55.09 103 LYS A O 1
ATOM 801 N N . ARG A 1 104 ? 5.522 -0.158 55.640 1.00 45.97 104 ARG A N 1
ATOM 802 C CA . ARG A 1 104 ? 5.204 -1.000 56.838 1.00 45.97 104 ARG A CA 1
ATOM 803 C C . ARG A 1 104 ? 4.273 -2.145 56.388 1.00 45.97 104 ARG A C 1
ATOM 805 O O . ARG A 1 104 ? 3.535 -1.932 55.443 1.00 45.97 104 ARG A O 1
ATOM 812 N N . ALA A 1 105 ? 4.139 -3.317 57.005 1.00 50.34 105 ALA A N 1
ATOM 813 C CA . ALA A 1 105 ? 4.909 -4.188 57.901 1.00 50.34 105 ALA A CA 1
ATOM 814 C C . ALA A 1 105 ? 3.933 -5.341 58.258 1.00 50.34 105 ALA A C 1
ATOM 816 O O . ALA A 1 105 ? 2.861 -5.016 58.753 1.00 50.34 105 ALA A O 1
ATOM 817 N N . GLY A 1 106 ? 4.304 -6.619 58.048 1.00 41.34 106 GLY A N 1
ATOM 818 C CA . GLY A 1 106 ? 3.617 -7.839 58.561 1.00 41.34 106 GLY A CA 1
ATOM 819 C C . GLY A 1 106 ? 2.142 -8.042 58.149 1.00 41.34 106 GLY A C 1
ATOM 820 O O . GLY A 1 106 ? 1.595 -7.160 57.489 1.00 41.34 106 GLY A O 1
ATOM 821 N N . PRO A 1 107 ? 1.451 -9.144 58.532 1.00 54.59 107 PRO A N 1
ATOM 822 C CA . PRO A 1 107 ? 1.829 -10.338 59.324 1.00 54.59 107 PRO A CA 1
ATOM 823 C C . PRO A 1 107 ? 1.767 -11.637 58.457 1.00 54.59 107 PRO A C 1
ATOM 825 O O . PRO A 1 107 ? 1.405 -11.557 57.288 1.00 54.59 107 PRO A O 1
ATOM 828 N N . VAL A 1 108 ? 2.218 -12.832 58.860 1.00 43.97 108 VAL A N 1
ATOM 829 C CA . VAL A 1 108 ? 1.819 -13.720 59.975 1.00 43.97 108 VAL A CA 1
ATOM 830 C C . VAL A 1 108 ? 2.883 -14.796 60.189 1.00 43.97 108 VAL A C 1
ATOM 832 O O . VAL A 1 108 ? 3.528 -15.182 59.188 1.00 43.97 108 VAL A O 1
#

Secondary structure (DSSP, 8-state):
---S-TTHHHHHHHHHHHHHHHSTTEEHHHHHHHHTTS-HHHHHHH---HHHHHHHHHT-TTTEEE-TTSEEEE--SS------------------------------

Sequence 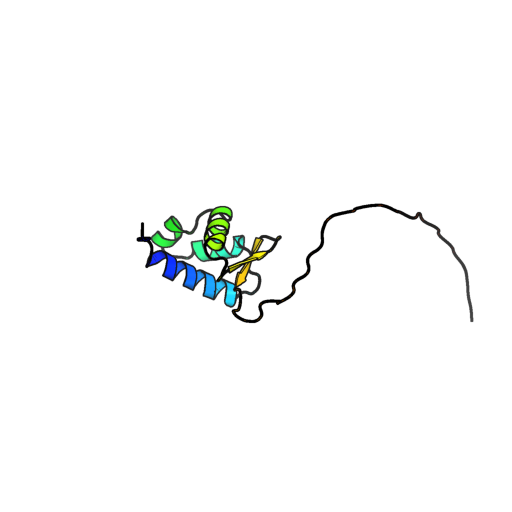(108 aa):
MSSRTSKSSGVMVRFLYLRVESNQCISLQLLTGHLSQLSFHLKAAHGGPVKSLEAFLQTFPDVFAISKHSNAYVRTKGSHPTSSLTESAESFETKRPVLVRTKRAGPV

pLDDT: mean 71.29, std 18.25, range [34.78, 91.31]

InterPro domains:
  IPR056589 Egal-1, winged helix domain [PF23713] (16-74)

Organism: Haemaphysalis longicornis (NCBI:txid44386)

Foldseek 3Di:
DDDPPPPLLVVVLVVLLVVCAVPPFAALVVVLVVQCVDDPVSCVVASDDSVSVVVSQVVCVQFWDADPRRTIHGPDPDDDPPDDDDDDDDDDDDDDDDDDDDDDDDDD